Protein AF-A0A373Q318-F1 (afdb_monomer_lite)

Secondary structure (DSSP, 8-state):
--TT--TT-TTHHHHHHHHHTTS----TTS---TTSPPBHHHHHHHHHHHTT-HHHHHHTTSTTHHHHHHHHHTTTTTTS--S-TTSBPPHHHHHHHHHHHTTSPEEEEEEEEE-TTS-EEEEEEEE-TTS-EEEEEEEETT----

Foldseek 3Di:
DAPPQDPPHPCNVVVVVCVVLQLDDDDPNRHNPVPDFDFLQRLLSNLCVVLVCQVQLVLQVHPRRSSVVVCVVLVLQPPHDVVDRRDGDDPVSSVSSVVSSLQPWRWAWDDWDQDPVRWIKTKIFTAGSVRHTDDIDIDTPPDRDD

Structure (mmCIF, N/CA/C/O backbone):
data_AF-A0A373Q318-F1
#
_entry.id   AF-A0A373Q318-F1
#
loop_
_atom_site.group_PDB
_atom_site.id
_atom_site.type_symbol
_atom_site.label_atom_id
_atom_site.label_alt_id
_atom_site.label_comp_id
_atom_site.label_asym_id
_atom_site.label_entity_id
_atom_site.label_seq_id
_atom_site.pdbx_PDB_ins_code
_atom_site.Cartn_x
_atom_site.Cartn_y
_atom_site.Cartn_z
_atom_site.occupancy
_atom_site.B_iso_or_equiv
_atom_site.auth_seq_id
_atom_site.auth_comp_id
_atom_site.auth_asym_id
_atom_site.auth_atom_id
_atom_site.pdbx_PDB_model_num
ATOM 1 N N . MET A 1 1 ? -10.507 5.195 -12.022 1.00 81.19 1 MET A N 1
ATOM 2 C CA . MET A 1 1 ? -9.602 4.378 -12.862 1.00 81.19 1 MET A CA 1
ATOM 3 C C . MET A 1 1 ? -8.567 5.289 -13.504 1.00 81.19 1 MET A C 1
ATOM 5 O O . MET A 1 1 ? -8.918 6.410 -13.854 1.00 81.19 1 MET A O 1
ATOM 9 N N . PHE A 1 2 ? -7.321 4.825 -13.597 1.00 95.56 2 PHE A N 1
ATOM 10 C CA . PHE A 1 2 ? -6.154 5.636 -13.955 1.00 95.56 2 PHE A CA 1
ATOM 11 C C . PHE A 1 2 ? -6.082 5.969 -15.444 1.00 95.56 2 PHE A C 1
ATOM 13 O O . PHE A 1 2 ? -6.503 5.179 -16.289 1.00 95.56 2 PHE A O 1
ATOM 20 N N . SER A 1 3 ? -5.534 7.141 -15.753 1.00 96.19 3 SER A N 1
ATOM 21 C CA . SER A 1 3 ? -5.456 7.677 -17.117 1.00 96.19 3 SER A CA 1
ATOM 22 C C . SER A 1 3 ? -4.496 6.912 -18.039 1.00 96.19 3 SER A C 1
ATOM 24 O O . SER A 1 3 ? -4.668 6.934 -19.256 1.00 96.19 3 SER A O 1
ATOM 26 N N . ASP A 1 4 ? -3.523 6.204 -17.469 1.00 97.25 4 ASP A N 1
ATOM 27 C CA . ASP A 1 4 ? -2.442 5.496 -18.161 1.00 97.25 4 ASP A CA 1
ATOM 28 C C . ASP A 1 4 ? -2.616 3.966 -18.188 1.00 97.25 4 ASP A C 1
ATOM 30 O O . ASP A 1 4 ? -1.747 3.244 -18.678 1.00 97.25 4 ASP A O 1
ATOM 34 N N . VAL A 1 5 ? -3.755 3.453 -17.713 1.00 96.81 5 VAL A N 1
ATOM 35 C CA . VAL A 1 5 ? -4.081 2.022 -17.751 1.00 96.81 5 VAL A CA 1
ATOM 36 C C . VAL A 1 5 ? -5.137 1.769 -18.824 1.00 96.81 5 VAL A C 1
ATOM 38 O O . VAL A 1 5 ? -6.335 1.968 -18.620 1.00 96.81 5 VAL A O 1
ATOM 41 N N . LEU A 1 6 ? -4.688 1.307 -19.994 1.00 95.88 6 LEU A N 1
ATOM 42 C CA . LEU A 1 6 ? -5.578 0.991 -21.113 1.00 95.88 6 LEU A CA 1
ATOM 43 C C . LEU A 1 6 ? -6.492 -0.210 -20.787 1.00 95.88 6 LEU A C 1
ATOM 45 O O . LEU A 1 6 ? -6.027 -1.177 -20.183 1.00 95.88 6 LEU A O 1
ATOM 49 N N . PRO A 1 7 ? -7.747 -0.248 -21.280 1.00 95.12 7 PRO A N 1
ATOM 50 C CA . PRO A 1 7 ? -8.644 -1.398 -21.095 1.00 95.12 7 PRO A CA 1
ATOM 51 C C . PRO A 1 7 ? -8.109 -2.731 -21.646 1.00 95.12 7 PRO A C 1
ATOM 53 O O . PRO A 1 7 ? -8.571 -3.797 -21.251 1.00 95.12 7 PRO A O 1
ATOM 56 N N . THR A 1 8 ? -7.153 -2.682 -22.575 1.00 96.81 8 THR A N 1
ATOM 57 C CA . THR A 1 8 ? -6.486 -3.854 -23.164 1.00 96.81 8 THR A CA 1
ATOM 58 C C . THR A 1 8 ? -5.214 -4.260 -22.422 1.00 96.81 8 THR A C 1
ATOM 60 O O . THR A 1 8 ? -4.594 -5.258 -22.786 1.00 96.81 8 THR A O 1
ATOM 63 N N . HIS A 1 9 ? -4.789 -3.491 -21.418 1.00 97.19 9 HIS A N 1
ATOM 64 C CA . HIS A 1 9 ? -3.599 -3.790 -20.637 1.00 97.19 9 HIS A CA 1
ATOM 65 C C . HIS A 1 9 ? -3.803 -5.090 -19.853 1.00 97.19 9 HIS A C 1
ATOM 67 O O . HIS A 1 9 ? -4.816 -5.261 -19.177 1.00 97.19 9 HIS A O 1
ATOM 73 N N . TRP A 1 10 ? -2.837 -6.007 -19.901 1.00 97.38 10 TRP A N 1
ATOM 74 C CA . TRP A 1 10 ? -2.962 -7.334 -19.282 1.00 97.38 10 TRP A CA 1
ATOM 75 C C . TRP A 1 10 ? -3.252 -7.257 -17.771 1.00 97.38 10 TRP A C 1
ATOM 77 O O . TRP A 1 10 ? -3.996 -8.078 -17.236 1.00 97.38 10 TRP A O 1
ATOM 87 N N . ALA A 1 11 ? -2.711 -6.233 -17.100 1.00 97.00 11 ALA A N 1
ATOM 88 C CA . ALA A 1 11 ? -2.879 -6.020 -15.666 1.00 97.00 11 ALA A CA 1
ATOM 89 C C . ALA A 1 11 ? -4.193 -5.311 -15.270 1.00 97.00 11 ALA A C 1
ATOM 91 O O . ALA A 1 11 ? -4.479 -5.209 -14.079 1.00 97.00 11 ALA A O 1
ATOM 92 N N . VAL A 1 12 ? -5.000 -4.819 -16.225 1.00 97.38 12 VAL A N 1
ATOM 93 C CA . VAL A 1 12 ? -6.122 -3.894 -15.946 1.00 97.38 12 VAL A CA 1
ATOM 94 C C . VAL A 1 12 ? -7.101 -4.428 -14.902 1.00 97.38 12 VAL A C 1
ATOM 96 O O . VAL A 1 12 ? -7.481 -3.703 -13.990 1.00 97.38 12 VAL A O 1
ATOM 99 N N . LYS A 1 13 ? -7.461 -5.714 -14.986 1.00 97.19 13 LYS A N 1
ATOM 100 C CA . LYS A 1 13 ? -8.417 -6.334 -14.059 1.00 97.19 13 LYS A CA 1
ATOM 101 C C . LYS A 1 13 ? -7.862 -6.416 -12.639 1.00 97.19 13 LYS A C 1
ATOM 103 O O . LYS A 1 13 ? -8.592 -6.178 -11.689 1.00 97.19 13 LYS A O 1
ATOM 108 N N . TYR A 1 14 ? -6.571 -6.713 -12.499 1.00 97.12 14 TYR A N 1
ATOM 109 C CA . TYR A 1 14 ? -5.906 -6.811 -11.199 1.00 97.12 14 TYR A CA 1
ATOM 110 C C . TYR A 1 14 ? -5.747 -5.434 -10.552 1.00 97.12 14 TYR A C 1
ATOM 112 O O . TYR A 1 14 ? -6.026 -5.275 -9.367 1.00 97.12 14 TYR A O 1
ATOM 120 N N . ILE A 1 15 ? -5.370 -4.430 -11.350 1.00 97.06 15 ILE A N 1
ATOM 121 C CA . ILE A 1 15 ? -5.294 -3.029 -10.919 1.00 97.06 15 ILE A CA 1
ATOM 122 C C . ILE A 1 15 ? -6.679 -2.548 -10.477 1.00 97.06 15 ILE A C 1
ATOM 124 O O . ILE A 1 15 ? -6.809 -1.946 -9.416 1.00 97.06 15 ILE A O 1
ATOM 128 N N . GLN A 1 16 ? -7.724 -2.852 -11.250 1.00 96.19 16 GLN A N 1
ATOM 129 C CA . GLN A 1 16 ? -9.093 -2.493 -10.897 1.00 96.19 16 GLN A CA 1
ATOM 130 C C . GLN A 1 16 ? -9.513 -3.116 -9.562 1.00 96.19 16 GLN A C 1
ATOM 132 O O . GLN A 1 16 ? -9.969 -2.392 -8.683 1.00 96.19 16 GLN A O 1
ATOM 137 N N . THR A 1 17 ? -9.298 -4.422 -9.369 1.00 96.44 17 THR A N 1
ATOM 138 C CA . THR A 1 17 ? -9.617 -5.089 -8.099 1.00 96.44 17 THR A CA 1
ATOM 139 C C . THR A 1 17 ? -8.867 -4.464 -6.924 1.00 96.44 17 THR A C 1
ATOM 141 O O . THR A 1 17 ? -9.470 -4.192 -5.890 1.00 96.44 17 THR A O 1
ATOM 144 N N . ALA A 1 18 ? -7.567 -4.198 -7.066 1.00 96.19 18 ALA A N 1
ATOM 145 C CA . ALA A 1 18 ? -6.784 -3.584 -5.999 1.00 96.19 18 ALA A CA 1
ATOM 146 C C . ALA A 1 18 ? -7.231 -2.136 -5.705 1.00 96.19 18 ALA A C 1
ATOM 148 O O . ALA A 1 18 ? -7.239 -1.721 -4.548 1.00 96.19 18 ALA A O 1
ATOM 149 N N . TRP A 1 19 ? -7.650 -1.383 -6.726 1.00 95.62 19 TRP A N 1
ATOM 150 C CA . TRP A 1 19 ? -8.184 -0.029 -6.569 1.00 95.62 19 TRP A CA 1
ATOM 151 C C . TRP A 1 19 ? -9.541 -0.010 -5.853 1.00 95.62 19 TRP A C 1
ATOM 153 O O . TRP A 1 19 ? -9.726 0.760 -4.913 1.00 95.62 19 TRP A O 1
ATOM 163 N N . GLU A 1 20 ? -10.460 -0.897 -6.244 1.00 93.56 20 GLU A N 1
ATOM 164 C CA . GLU A 1 20 ? -11.789 -1.045 -5.627 1.00 93.56 20 GLU A CA 1
ATOM 165 C C . GLU A 1 20 ? -11.711 -1.465 -4.151 1.00 93.56 20 GLU A C 1
ATOM 167 O O . GLU A 1 20 ? -12.585 -1.113 -3.363 1.00 93.56 20 GLU A O 1
ATOM 172 N N . ASN A 1 21 ? -10.649 -2.179 -3.765 1.00 90.62 21 ASN A N 1
ATOM 173 C CA . ASN A 1 21 ? -10.394 -2.602 -2.384 1.00 90.62 21 ASN A CA 1
ATOM 174 C C . ASN A 1 21 ? -9.478 -1.640 -1.609 1.00 90.62 21 ASN A C 1
ATOM 176 O O . ASN A 1 21 ? -8.968 -2.003 -0.556 1.00 90.62 21 ASN A O 1
ATOM 180 N N . TYR A 1 22 ? -9.235 -0.429 -2.121 1.00 91.06 22 TYR A N 1
ATOM 181 C CA . TYR A 1 22 ? -8.385 0.584 -1.481 1.00 91.06 22 TYR A CA 1
ATOM 182 C C . TYR A 1 22 ? -6.919 0.176 -1.234 1.00 91.06 22 TYR A C 1
ATOM 184 O O . TYR A 1 22 ? -6.190 0.873 -0.534 1.00 91.06 22 TYR A O 1
ATOM 192 N N . ILE A 1 23 ? -6.447 -0.893 -1.881 1.00 95.56 23 ILE A N 1
ATOM 193 C CA . ILE A 1 23 ? -5.064 -1.383 -1.769 1.00 95.56 23 ILE A CA 1
ATOM 194 C C . ILE A 1 23 ? -4.097 -0.465 -2.530 1.00 95.56 23 ILE A C 1
ATOM 196 O O . ILE A 1 23 ? -2.964 -0.243 -2.107 1.00 95.56 23 ILE A O 1
ATOM 200 N N . ILE A 1 24 ? -4.549 0.087 -3.659 1.00 95.12 24 ILE A N 1
ATOM 201 C CA . ILE A 1 24 ? -3.812 1.066 -4.467 1.00 95.12 24 ILE A CA 1
ATOM 202 C C . ILE A 1 24 ? -4.716 2.244 -4.816 1.00 95.12 24 ILE A C 1
ATOM 204 O O . ILE A 1 24 ? -5.892 2.052 -5.099 1.00 95.12 24 ILE A O 1
ATOM 208 N N . GLN A 1 25 ? -4.170 3.460 -4.851 1.00 92.56 25 GLN A N 1
ATOM 209 C CA . GLN A 1 25 ? -4.903 4.674 -5.258 1.00 92.56 25 GLN A CA 1
ATOM 210 C C . GLN A 1 25 ? -4.180 5.485 -6.343 1.00 92.56 25 GLN A C 1
ATOM 212 O O . GLN A 1 25 ? -4.636 6.562 -6.709 1.00 92.56 25 GLN A O 1
ATOM 217 N N . GLY A 1 26 ? -3.094 4.938 -6.902 1.00 92.75 26 GLY A N 1
ATOM 218 C CA . GLY A 1 26 ? -2.260 5.622 -7.889 1.00 92.75 26 GLY A CA 1
ATOM 219 C C . GLY A 1 26 ? -1.525 6.823 -7.303 1.00 92.75 26 GLY A C 1
ATOM 220 O O . GLY A 1 26 ? -1.313 6.908 -6.091 1.00 92.75 26 GLY A O 1
ATOM 221 N N . TYR A 1 27 ? -1.118 7.717 -8.193 1.00 94.25 27 TYR A N 1
ATOM 222 C CA . TYR A 1 27 ? -0.437 8.966 -7.876 1.00 94.25 27 TYR A CA 1
ATOM 223 C C . TYR A 1 27 ? -1.391 10.160 -8.029 1.00 94.25 27 TYR A C 1
ATOM 225 O O . TYR A 1 27 ? -2.429 10.065 -8.689 1.00 94.25 27 TYR A O 1
ATOM 233 N N . ASP A 1 28 ? -1.003 11.311 -7.476 1.00 93.19 28 ASP A N 1
ATOM 234 C CA . ASP A 1 28 ? -1.803 12.548 -7.499 1.00 93.19 28 ASP A CA 1
ATOM 235 C C . ASP A 1 28 ? -2.106 13.060 -8.920 1.00 93.19 28 ASP A C 1
ATOM 237 O O . ASP A 1 28 ? -3.074 13.786 -9.141 1.00 93.19 28 ASP A O 1
ATOM 241 N N . ASP A 1 29 ? -1.300 12.656 -9.906 1.00 95.94 29 ASP A N 1
ATOM 242 C CA . ASP A 1 29 ? -1.482 12.958 -11.331 1.00 95.94 29 ASP A CA 1
ATOM 243 C C . ASP A 1 29 ? -2.498 12.030 -12.035 1.00 95.94 29 ASP A C 1
ATOM 245 O O . ASP A 1 29 ? -2.632 12.071 -13.260 1.00 95.94 29 ASP A O 1
ATOM 249 N N . ASN A 1 30 ? -3.238 11.210 -11.276 1.00 94.44 30 ASN A N 1
ATOM 250 C CA . ASN A 1 30 ? -4.210 10.231 -11.771 1.00 94.44 30 ASN A CA 1
ATOM 251 C C . ASN A 1 30 ? -3.583 9.152 -12.684 1.00 94.44 30 ASN A C 1
ATOM 253 O O . ASN A 1 30 ? -4.225 8.651 -13.619 1.00 94.44 30 ASN A O 1
ATOM 257 N N . THR A 1 31 ? -2.326 8.788 -12.417 1.00 97.25 31 THR A N 1
ATOM 258 C CA . THR A 1 31 ? -1.622 7.667 -13.060 1.00 97.25 31 THR A CA 1
ATOM 259 C C . THR A 1 31 ? -1.413 6.491 -12.102 1.00 97.25 31 THR A C 1
ATOM 261 O O . THR A 1 31 ? -1.492 6.642 -10.882 1.00 97.25 31 THR A O 1
ATOM 264 N N . PHE A 1 32 ? -1.148 5.307 -12.656 1.00 97.12 32 PHE A N 1
ATOM 265 C CA . PHE A 1 32 ? -0.718 4.112 -11.917 1.00 97.12 32 PHE A CA 1
ATOM 266 C C . PHE A 1 32 ? 0.705 3.674 -12.258 1.00 97.12 32 PHE A C 1
ATOM 268 O O . PHE A 1 32 ? 1.374 3.069 -11.429 1.00 97.12 32 PHE A O 1
ATOM 275 N N . ARG A 1 33 ? 1.173 3.998 -13.464 1.00 97.12 33 ARG A N 1
ATOM 276 C CA . ARG A 1 33 ? 2.492 3.666 -14.009 1.00 97.12 33 ARG A CA 1
ATOM 277 C C . ARG A 1 33 ? 2.734 2.149 -14.042 1.00 97.12 33 ARG A C 1
ATOM 279 O O . ARG A 1 33 ? 3.689 1.670 -13.435 1.00 97.12 33 ARG A O 1
ATOM 286 N N . PRO A 1 34 ? 1.896 1.377 -14.766 1.00 96.50 34 PRO A N 1
ATOM 287 C CA . PRO A 1 34 ? 1.876 -0.090 -14.696 1.00 96.50 34 PRO A CA 1
ATOM 288 C C . PRO A 1 34 ? 3.180 -0.781 -15.115 1.00 96.50 34 PRO A C 1
ATOM 290 O O . PRO A 1 34 ? 3.393 -1.934 -14.751 1.00 96.50 34 PRO A O 1
ATOM 293 N N . GLU A 1 35 ? 4.032 -0.094 -15.877 1.00 97.25 35 GLU A N 1
ATOM 294 C CA . GLU A 1 35 ? 5.308 -0.618 -16.380 1.00 97.25 35 GLU A CA 1
ATOM 295 C C . GLU A 1 35 ? 6.511 -0.216 -15.510 1.00 97.25 35 GLU A C 1
ATOM 297 O O . GLU A 1 35 ? 7.640 -0.630 -15.777 1.00 97.25 35 GLU A O 1
ATOM 302 N N . ASN A 1 36 ? 6.301 0.604 -14.475 1.00 96.81 36 ASN A N 1
ATOM 303 C CA . ASN A 1 36 ? 7.381 1.034 -13.598 1.00 96.81 36 ASN A CA 1
ATOM 304 C C . ASN A 1 36 ? 7.734 -0.049 -12.576 1.00 96.81 36 ASN A C 1
ATOM 306 O O . ASN A 1 36 ? 6.875 -0.747 -12.037 1.00 96.81 36 ASN A O 1
ATOM 310 N N . SER A 1 37 ? 9.023 -0.126 -12.245 1.00 96.38 37 SER A N 1
ATOM 311 C CA . SER A 1 37 ? 9.474 -0.839 -11.054 1.00 96.38 37 SER A CA 1
ATOM 312 C C . SER A 1 37 ? 8.928 -0.167 -9.798 1.00 96.38 37 SER A C 1
ATOM 314 O O . SER A 1 37 ? 8.905 1.060 -9.706 1.00 96.38 37 SER A O 1
ATOM 316 N N . ILE A 1 38 ? 8.552 -0.984 -8.819 1.00 95.12 38 ILE A N 1
ATOM 317 C CA . ILE A 1 38 ? 8.068 -0.528 -7.519 1.00 95.12 38 ILE A CA 1
ATOM 318 C C . ILE A 1 38 ? 9.232 -0.344 -6.534 1.00 95.12 38 ILE A C 1
ATOM 320 O O . ILE A 1 38 ? 10.180 -1.136 -6.516 1.00 95.12 38 ILE A O 1
ATOM 324 N N . THR A 1 39 ? 9.170 0.704 -5.723 1.00 95.62 39 THR A N 1
ATOM 325 C CA . THR A 1 39 ? 10.111 0.979 -4.624 1.00 95.62 39 THR A CA 1
ATOM 326 C C . THR A 1 39 ? 9.742 0.216 -3.348 1.00 95.62 39 THR A C 1
ATOM 328 O O . THR A 1 39 ? 8.618 -0.277 -3.213 1.00 95.62 39 THR A O 1
A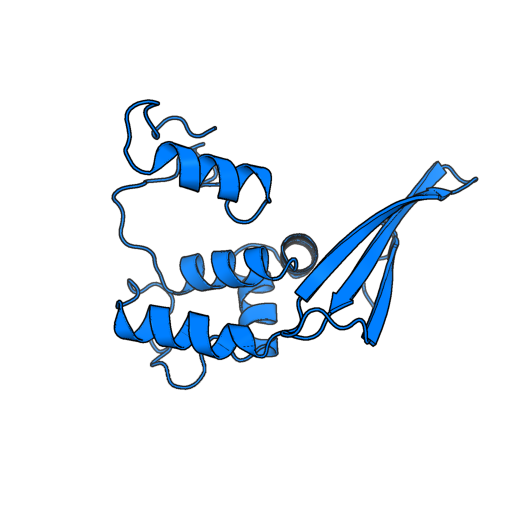TOM 331 N N . TYR A 1 40 ? 10.657 0.127 -2.375 1.00 96.25 40 TYR A N 1
ATOM 332 C CA . TYR A 1 40 ? 10.316 -0.441 -1.062 1.00 96.25 40 TYR A CA 1
ATOM 333 C C . TYR A 1 40 ? 9.174 0.327 -0.384 1.00 96.25 40 TYR A C 1
ATOM 335 O O . TYR A 1 40 ? 8.245 -0.296 0.123 1.00 96.25 40 TYR A O 1
ATOM 343 N N . ASN A 1 41 ? 9.183 1.662 -0.414 1.00 94.88 41 ASN A N 1
ATOM 344 C CA . ASN A 1 41 ? 8.106 2.489 0.147 1.00 94.88 41 ASN A CA 1
ATOM 345 C C . ASN A 1 41 ? 6.740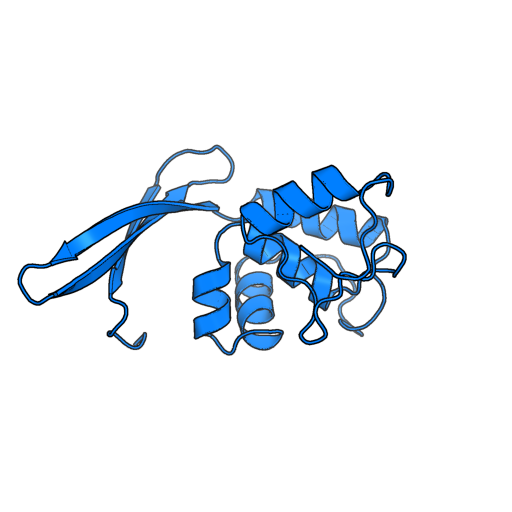 2.212 -0.488 1.00 94.88 41 ASN A C 1
ATOM 347 O O . ASN A 1 41 ? 5.745 2.056 0.221 1.00 94.88 41 ASN A O 1
ATOM 351 N N . GLU A 1 42 ? 6.683 2.074 -1.810 1.00 96.38 42 GLU A N 1
ATOM 352 C CA . GLU A 1 42 ? 5.437 1.743 -2.499 1.00 96.38 42 GLU A CA 1
ATOM 353 C C . GLU A 1 42 ? 4.963 0.322 -2.169 1.00 96.38 42 GLU A C 1
ATOM 355 O O . GLU A 1 42 ? 3.773 0.122 -1.928 1.00 96.38 42 GLU A O 1
ATOM 360 N N . LEU A 1 43 ? 5.864 -0.666 -2.088 1.00 97.38 43 LEU A N 1
ATOM 361 C CA . LEU A 1 43 ? 5.461 -2.026 -1.719 1.00 97.38 43 LEU A CA 1
ATOM 362 C C . LEU A 1 43 ? 4.995 -2.110 -0.256 1.00 97.38 43 LEU A C 1
ATOM 364 O O . LEU A 1 43 ? 4.002 -2.781 0.021 1.00 97.38 43 LEU A O 1
ATOM 368 N N . GLN A 1 44 ? 5.638 -1.391 0.669 1.00 96.44 44 GLN A N 1
ATOM 369 C CA . GLN A 1 44 ? 5.169 -1.275 2.057 1.00 96.44 44 GLN A CA 1
ATOM 370 C C . GLN A 1 44 ? 3.763 -0.671 2.112 1.00 96.44 44 GLN A C 1
ATOM 372 O O . GLN A 1 44 ? 2.886 -1.236 2.765 1.00 96.44 44 GLN A O 1
ATOM 377 N N . LYS A 1 45 ? 3.515 0.421 1.372 1.00 97.19 45 LYS A N 1
ATOM 378 C CA . LYS A 1 45 ? 2.183 1.034 1.260 1.00 97.19 45 LYS A CA 1
ATOM 379 C C . LYS A 1 45 ? 1.138 0.020 0.795 1.00 97.19 45 LYS A C 1
ATOM 381 O O . LYS A 1 45 ? 0.068 -0.068 1.398 1.00 97.19 45 LYS A O 1
ATOM 386 N N . ILE A 1 46 ? 1.446 -0.751 -0.251 1.00 98.00 46 ILE A N 1
ATOM 387 C CA . ILE A 1 46 ? 0.545 -1.776 -0.796 1.00 98.00 46 ILE A CA 1
ATOM 388 C C . ILE A 1 46 ? 0.244 -2.852 0.246 1.00 98.00 46 ILE A C 1
ATOM 390 O O . ILE A 1 46 ? -0.923 -3.179 0.446 1.00 98.00 46 ILE A O 1
ATOM 394 N N . ILE A 1 47 ? 1.264 -3.388 0.923 1.00 97.81 47 ILE A N 1
ATOM 395 C CA . ILE A 1 47 ? 1.075 -4.449 1.920 1.00 97.81 47 ILE A CA 1
ATOM 396 C C . ILE A 1 47 ? 0.248 -3.929 3.100 1.00 97.81 47 ILE A C 1
ATOM 398 O O . ILE A 1 47 ? -0.756 -4.538 3.450 1.00 97.81 47 ILE A O 1
ATOM 402 N N . VAL A 1 48 ? 0.601 -2.776 3.671 1.00 97.56 48 VAL A N 1
ATOM 403 C CA . VAL A 1 48 ? -0.143 -2.163 4.787 1.00 97.56 48 VAL A CA 1
ATOM 404 C C . VAL A 1 48 ? -1.601 -1.889 4.404 1.00 97.56 48 VAL A C 1
ATOM 406 O O . VAL A 1 48 ? -2.508 -2.124 5.204 1.00 97.56 48 VAL A O 1
ATOM 409 N N . SER A 1 49 ? -1.844 -1.453 3.166 1.00 97.19 49 SER A N 1
ATOM 410 C CA . SER A 1 49 ? -3.204 -1.245 2.661 1.00 97.19 49 SER A CA 1
ATOM 411 C C . SER A 1 49 ? -3.963 -2.560 2.486 1.00 97.19 49 SER A C 1
ATOM 413 O O . SER A 1 49 ? -5.122 -2.655 2.874 1.00 97.19 49 SER A O 1
ATOM 415 N N . ALA A 1 50 ? -3.306 -3.602 1.969 1.00 96.38 50 ALA A N 1
ATOM 416 C CA . ALA A 1 50 ? -3.888 -4.938 1.839 1.00 96.38 50 ALA A CA 1
ATOM 417 C C . ALA A 1 50 ? -4.232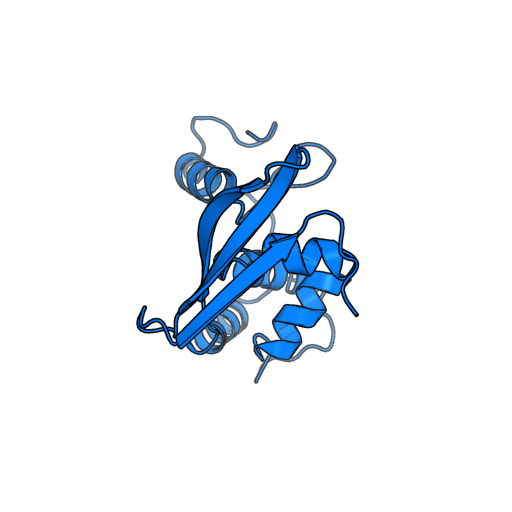 -5.575 3.197 1.00 96.38 50 ALA A C 1
ATOM 419 O O . ALA A 1 50 ? -5.190 -6.338 3.286 1.00 96.38 50 ALA A O 1
ATOM 420 N N . LEU A 1 51 ? -3.494 -5.224 4.254 1.00 95.00 51 LEU A N 1
ATOM 421 C CA . LEU A 1 51 ? -3.794 -5.611 5.635 1.00 95.00 51 LEU A CA 1
ATOM 422 C C . LEU A 1 51 ? -4.960 -4.807 6.251 1.00 95.00 51 LEU A C 1
ATOM 424 O O . LEU A 1 51 ? -5.384 -5.116 7.362 1.00 95.00 51 LEU A O 1
ATOM 428 N N . GLY A 1 52 ? -5.487 -3.793 5.553 1.00 93.44 52 GLY A N 1
ATOM 429 C CA . GLY A 1 52 ? -6.638 -2.985 5.976 1.00 93.44 52 GLY A CA 1
ATOM 430 C C . GLY A 1 52 ? -6.294 -1.724 6.771 1.00 93.44 52 GLY A C 1
ATOM 431 O O . GLY A 1 52 ? -7.190 -1.023 7.239 1.00 93.44 52 GLY A O 1
ATOM 432 N N . TYR A 1 53 ? -5.010 -1.386 6.910 1.00 93.81 53 TYR A N 1
ATOM 433 C CA . TYR A 1 53 ? -4.557 -0.264 7.740 1.00 93.81 53 TYR A CA 1
ATOM 434 C C . TYR A 1 53 ? -4.503 1.083 7.008 1.00 93.81 53 TYR A C 1
ATOM 436 O O . TYR A 1 53 ? -4.051 2.056 7.603 1.00 93.81 53 TYR A O 1
ATOM 444 N N . THR A 1 54 ? -4.982 1.185 5.761 1.00 92.56 54 THR A N 1
ATOM 445 C CA . THR A 1 54 ? -4.950 2.427 4.960 1.00 92.56 54 THR A CA 1
ATOM 446 C C . THR A 1 54 ? -5.446 3.636 5.747 1.00 92.56 54 THR A C 1
ATOM 448 O O . THR A 1 54 ? -4.717 4.609 5.889 1.00 92.56 54 THR A O 1
ATOM 451 N N . GLN A 1 55 ? -6.646 3.567 6.334 1.00 89.25 55 GLN A N 1
ATOM 452 C CA . GLN A 1 55 ? -7.213 4.700 7.072 1.00 89.25 55 GLN A CA 1
ATOM 453 C C . GLN A 1 55 ? -6.337 5.115 8.262 1.00 89.25 55 GLN A C 1
ATOM 455 O O . GLN A 1 55 ? -6.136 6.300 8.501 1.00 89.25 55 GLN A O 1
ATOM 460 N N . TYR A 1 56 ? -5.779 4.144 8.981 1.00 89.88 56 TYR A N 1
ATOM 461 C CA . TYR A 1 56 ? -4.928 4.408 10.133 1.00 89.88 56 TYR A CA 1
ATOM 462 C C . TYR A 1 56 ? -3.570 4.977 9.727 1.00 89.88 56 TYR A C 1
ATOM 464 O O . TYR A 1 56 ? -3.050 5.854 10.411 1.00 89.88 56 TYR A O 1
ATOM 472 N N . ALA A 1 57 ? -3.005 4.506 8.618 1.00 94.12 57 ALA A N 1
ATOM 473 C CA . ALA A 1 57 ? -1.791 5.068 8.049 1.00 94.12 57 ALA A CA 1
ATOM 474 C C . ALA A 1 57 ? -2.019 6.524 7.606 1.00 94.12 57 ALA A C 1
ATOM 476 O O . ALA A 1 57 ? -1.222 7.392 7.946 1.00 94.12 57 ALA A O 1
ATOM 477 N N . GLU A 1 58 ? -3.139 6.832 6.943 1.00 91.88 58 GLU A N 1
ATOM 478 C CA . GLU A 1 58 ? -3.478 8.217 6.576 1.00 91.88 58 GLU A CA 1
ATOM 479 C C . GLU A 1 58 ? -3.581 9.140 7.800 1.00 91.88 58 GLU A C 1
ATOM 481 O O . GLU A 1 58 ? -3.072 10.259 7.784 1.00 91.88 58 GLU A O 1
ATOM 486 N N . MET A 1 59 ? -4.148 8.654 8.906 1.00 88.94 59 MET A N 1
ATOM 487 C CA . MET A 1 59 ? -4.239 9.419 10.156 1.00 88.94 59 MET A CA 1
ATOM 488 C C . MET A 1 59 ? -2.892 9.597 10.873 1.00 88.94 59 MET A C 1
ATOM 490 O O . MET A 1 59 ? -2.748 10.516 11.672 1.00 88.94 59 MET A O 1
ATOM 494 N N . GLN A 1 60 ? -1.903 8.747 10.589 1.00 91.25 60 GLN A N 1
ATOM 495 C CA . GLN A 1 60 ? -0.551 8.802 11.164 1.00 91.25 60 GLN A CA 1
ATOM 496 C C . GLN A 1 60 ? 0.448 9.552 10.264 1.00 91.25 60 GLN A C 1
ATOM 498 O O . GLN A 1 60 ? 1.646 9.293 10.310 1.00 91.25 60 GLN A O 1
ATOM 503 N N . GLY A 1 61 ? -0.035 10.483 9.437 1.00 93.00 61 GLY A N 1
ATOM 504 C CA . GLY A 1 61 ? 0.809 11.321 8.576 1.00 93.00 61 GLY A CA 1
ATOM 505 C C . GLY A 1 61 ? 0.808 10.928 7.098 1.00 93.00 61 GLY A C 1
ATOM 506 O O . GLY A 1 61 ? 1.490 11.572 6.306 1.00 93.00 61 GLY A O 1
ATOM 507 N N . GLY A 1 62 ? 0.024 9.921 6.704 1.00 94.06 62 GLY A N 1
ATOM 508 C CA . GLY A 1 62 ? -0.149 9.556 5.299 1.00 94.06 62 GLY A CA 1
ATOM 509 C C . GLY A 1 62 ? 1.110 8.999 4.656 1.00 94.06 62 GLY A C 1
ATOM 510 O O . GLY A 1 62 ? 1.992 8.456 5.320 1.00 94.06 62 GLY A O 1
ATOM 511 N N . TYR A 1 63 ? 1.167 9.046 3.328 1.00 93.44 63 TYR A N 1
ATOM 512 C CA . TYR A 1 63 ? 2.311 8.511 2.601 1.00 93.44 63 TYR A CA 1
ATOM 513 C C . TYR A 1 63 ? 3.528 9.462 2.652 1.00 93.44 63 TYR A C 1
ATOM 515 O O . TYR A 1 63 ? 3.382 10.621 2.264 1.00 93.44 63 TYR A O 1
ATOM 523 N N . PRO A 1 64 ? 4.736 8.975 3.015 1.00 93.81 64 PRO A N 1
ATOM 524 C CA . PRO A 1 64 ? 5.047 7.590 3.392 1.00 93.81 64 PRO A CA 1
ATOM 525 C C . PRO A 1 64 ? 4.912 7.294 4.899 1.00 93.81 64 PRO A C 1
ATOM 527 O O . PRO A 1 64 ? 4.730 6.132 5.257 1.00 93.81 64 PRO A O 1
ATOM 530 N N . ASP A 1 65 ? 4.984 8.307 5.763 1.00 94.94 65 ASP A N 1
ATOM 531 C CA . ASP A 1 65 ? 5.250 8.181 7.206 1.00 94.94 65 ASP A CA 1
ATOM 532 C C . ASP A 1 65 ? 4.289 7.251 7.963 1.00 94.94 65 ASP A C 1
ATOM 534 O O . ASP A 1 65 ? 4.717 6.363 8.708 1.00 94.94 65 ASP A O 1
ATOM 538 N N . GLY A 1 66 ? 2.984 7.384 7.739 1.00 96.25 66 GLY A N 1
ATOM 539 C CA . GLY A 1 66 ? 1.996 6.542 8.403 1.00 96.25 66 GLY A CA 1
ATOM 540 C C . GLY A 1 66 ? 2.073 5.085 7.950 1.00 96.25 66 GLY A C 1
ATOM 541 O O . GLY A 1 66 ? 1.931 4.164 8.753 1.00 96.25 66 GLY A O 1
ATOM 542 N N . TYR A 1 67 ? 2.375 4.846 6.673 1.00 96.94 67 TYR A N 1
ATOM 543 C CA . TYR A 1 67 ? 2.557 3.491 6.149 1.00 96.94 67 TYR A CA 1
ATOM 544 C C . TYR A 1 67 ? 3.860 2.864 6.648 1.00 96.94 67 TYR A C 1
ATOM 546 O O . TYR A 1 67 ? 3.877 1.674 6.958 1.00 96.94 67 TYR A O 1
ATOM 554 N N . LEU A 1 68 ? 4.928 3.656 6.786 1.00 95.25 68 LEU A N 1
ATOM 555 C CA . LEU A 1 68 ? 6.172 3.216 7.419 1.00 95.25 68 LEU A CA 1
ATOM 556 C C . LEU A 1 68 ? 5.937 2.823 8.877 1.00 95.25 68 LEU A C 1
ATOM 558 O O . LEU A 1 68 ? 6.364 1.749 9.285 1.00 95.25 68 LEU A O 1
ATOM 562 N N . THR A 1 69 ? 5.157 3.611 9.617 1.00 95.44 69 THR A N 1
ATOM 563 C CA . THR A 1 69 ? 4.806 3.317 11.014 1.00 95.44 69 THR A CA 1
ATOM 564 C C . THR A 1 69 ? 4.161 1.933 11.164 1.00 95.44 69 THR A C 1
ATOM 566 O O . THR A 1 69 ? 4.560 1.139 12.017 1.00 95.44 69 T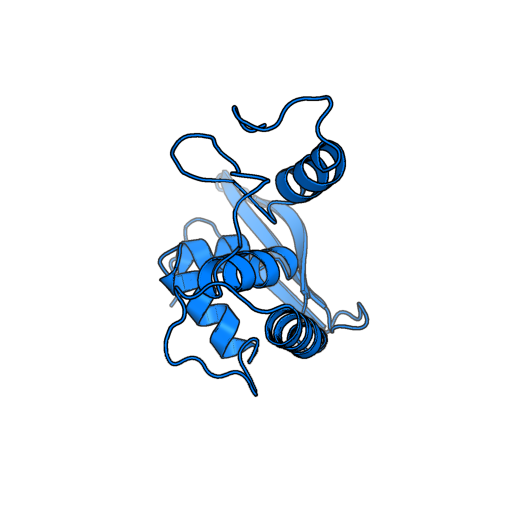HR A O 1
ATOM 569 N N . TYR A 1 70 ? 3.184 1.594 10.315 1.00 95.31 70 TYR A N 1
ATOM 570 C CA . TYR A 1 70 ? 2.553 0.268 10.350 1.00 95.31 70 TYR A CA 1
ATOM 571 C C . TYR A 1 70 ? 3.446 -0.841 9.779 1.00 95.31 70 TYR A C 1
ATOM 573 O O . TYR A 1 70 ? 3.410 -1.967 10.275 1.00 95.31 70 TYR A O 1
ATOM 581 N N . SER A 1 71 ? 4.279 -0.530 8.785 1.00 95.94 71 SER A N 1
ATOM 582 C CA . SER A 1 71 ? 5.282 -1.457 8.255 1.00 95.94 71 SER A CA 1
ATOM 583 C C . SER A 1 71 ? 6.285 -1.888 9.327 1.00 95.94 71 SER A C 1
ATOM 585 O O . SER A 1 71 ? 6.536 -3.083 9.500 1.00 95.94 71 SER A O 1
ATOM 587 N N . GLU A 1 72 ? 6.792 -0.931 10.105 1.00 94.38 72 GLU A N 1
ATOM 588 C CA . GLU A 1 72 ? 7.676 -1.170 11.245 1.00 94.38 72 GLU A CA 1
ATOM 589 C C . GLU A 1 72 ? 6.958 -1.941 12.354 1.00 94.38 72 GLU A C 1
ATOM 591 O O . GLU A 1 72 ? 7.468 -2.958 12.825 1.00 94.38 72 GLU A O 1
ATOM 596 N N . LYS A 1 73 ? 5.737 -1.525 12.720 1.00 94.06 73 LYS A N 1
ATOM 597 C CA . LYS A 1 73 ? 4.917 -2.191 13.747 1.00 94.06 73 LYS A CA 1
ATOM 598 C C . LYS A 1 73 ? 4.728 -3.684 13.476 1.00 94.06 73 LYS A C 1
ATOM 600 O O . LYS A 1 73 ? 4.732 -4.480 14.415 1.00 94.06 73 LYS A O 1
ATOM 605 N N . TYR A 1 74 ? 4.555 -4.057 12.210 1.00 93.75 74 TYR A N 1
ATOM 606 C CA . TYR A 1 74 ? 4.353 -5.443 11.787 1.00 93.75 74 TYR A CA 1
ATOM 607 C C . TYR A 1 74 ? 5.604 -6.091 11.201 1.00 93.75 74 TYR A C 1
ATOM 609 O O . TYR A 1 74 ? 5.516 -7.173 10.628 1.00 93.75 74 TYR A O 1
ATOM 617 N N . ASN A 1 75 ? 6.774 -5.473 11.387 1.00 94.75 75 ASN A N 1
ATOM 618 C CA . ASN A 1 75 ? 8.060 -6.046 11.009 1.00 94.75 75 ASN A CA 1
ATOM 619 C C . ASN A 1 75 ? 8.154 -6.445 9.522 1.00 94.75 75 ASN A C 1
ATOM 621 O O . ASN A 1 75 ? 8.870 -7.385 9.167 1.00 94.75 75 ASN A O 1
ATOM 625 N N . ILE A 1 76 ? 7.454 -5.734 8.631 1.00 95.69 76 ILE A N 1
ATOM 626 C CA . ILE A 1 76 ? 7.361 -6.089 7.203 1.00 95.69 76 ILE A CA 1
ATOM 627 C C . ILE A 1 76 ? 8.751 -6.083 6.548 1.00 95.69 76 ILE A C 1
ATOM 629 O O . ILE A 1 76 ? 9.037 -6.914 5.688 1.00 95.69 76 ILE A O 1
ATOM 633 N N . MET A 1 77 ? 9.651 -5.212 7.006 1.00 94.69 77 MET A N 1
ATOM 634 C CA . MET A 1 77 ? 11.014 -5.077 6.479 1.00 94.69 77 MET A CA 1
ATOM 635 C C . MET A 1 77 ? 12.054 -5.996 7.148 1.00 94.69 77 MET A C 1
ATOM 637 O O . MET A 1 77 ? 13.242 -5.899 6.836 1.00 94.69 77 MET A O 1
ATOM 641 N N . ASN A 1 78 ? 11.658 -6.896 8.057 1.00 93.62 78 ASN A N 1
ATOM 642 C CA . ASN A 1 78 ? 12.618 -7.769 8.737 1.00 93.62 78 ASN A CA 1
ATOM 643 C C . ASN A 1 78 ? 13.409 -8.640 7.752 1.00 93.62 78 ASN A C 1
ATOM 645 O O . ASN A 1 78 ? 12.851 -9.248 6.837 1.00 93.62 78 ASN A O 1
ATOM 649 N N . ASN A 1 79 ? 14.715 -8.762 8.007 1.00 93.25 79 ASN A N 1
ATOM 650 C CA . ASN A 1 79 ? 15.678 -9.509 7.187 1.00 93.25 79 ASN A CA 1
ATOM 651 C C . ASN A 1 79 ? 15.915 -8.929 5.778 1.00 93.25 79 ASN A C 1
ATOM 653 O O . ASN A 1 79 ? 16.330 -9.657 4.875 1.00 93.25 79 ASN A O 1
ATOM 657 N N . ILE A 1 80 ? 15.683 -7.627 5.595 1.00 91.06 80 ILE A N 1
ATOM 658 C CA . ILE A 1 80 ? 15.937 -6.896 4.348 1.00 91.06 80 ILE A CA 1
ATOM 659 C C . ILE A 1 80 ? 16.929 -5.763 4.626 1.00 91.06 80 ILE A C 1
ATOM 661 O O . ILE A 1 80 ? 16.926 -5.177 5.705 1.00 91.06 80 ILE A O 1
ATOM 665 N N . ASP A 1 81 ? 17.796 -5.463 3.658 1.00 86.00 81 ASP A N 1
ATOM 666 C CA . ASP A 1 81 ? 18.641 -4.269 3.715 1.00 86.00 81 ASP A CA 1
ATOM 667 C C . ASP A 1 81 ? 17.783 -3.024 3.451 1.00 86.00 81 ASP A C 1
ATOM 669 O O . ASP A 1 81 ? 17.300 -2.810 2.339 1.00 86.00 81 ASP A O 1
ATOM 673 N N . THR A 1 82 ? 17.574 -2.220 4.491 1.00 74.50 82 THR A N 1
ATOM 674 C CA . THR A 1 82 ? 16.729 -1.020 4.460 1.00 74.50 82 THR A CA 1
ATOM 675 C C . THR A 1 82 ? 17.519 0.268 4.226 1.00 74.50 82 THR A C 1
ATOM 677 O O . THR A 1 82 ? 16.999 1.351 4.487 1.00 74.50 82 THR A O 1
ATOM 680 N N . SER A 1 83 ? 18.781 0.183 3.788 1.00 79.62 83 SER A N 1
ATOM 681 C CA . SER A 1 83 ? 19.659 1.354 3.629 1.00 79.62 83 SER A CA 1
ATOM 682 C C . SER A 1 83 ? 19.144 2.399 2.630 1.00 79.62 83 SER A C 1
ATOM 684 O O . SER A 1 83 ? 19.460 3.578 2.781 1.00 79.62 83 SER A O 1
ATOM 686 N N . ASP A 1 84 ? 18.315 1.998 1.661 1.00 81.44 84 ASP A N 1
ATOM 687 C CA . ASP A 1 84 ? 17.587 2.901 0.766 1.00 81.44 84 ASP A CA 1
ATOM 688 C C . ASP A 1 84 ? 16.157 2.392 0.512 1.00 81.44 84 ASP A C 1
ATOM 690 O O . ASP A 1 84 ? 15.913 1.553 -0.355 1.00 81.44 84 ASP A O 1
ATOM 694 N N . SER A 1 85 ? 15.183 2.920 1.257 1.00 78.94 85 SER A N 1
ATOM 695 C CA . SER A 1 85 ? 13.765 2.567 1.093 1.00 78.94 85 SER A CA 1
ATOM 696 C C . SER A 1 85 ? 13.114 3.162 -0.168 1.00 78.94 85 SER A C 1
ATOM 698 O O . SER A 1 85 ? 11.992 2.795 -0.530 1.00 78.94 85 SER A O 1
ATOM 700 N N . ASN A 1 86 ? 13.816 4.045 -0.882 1.00 85.56 86 ASN A N 1
ATOM 701 C CA . ASN A 1 86 ? 13.390 4.543 -2.189 1.00 85.56 86 ASN A CA 1
ATOM 702 C C . ASN A 1 86 ? 13.970 3.715 -3.344 1.00 85.56 86 ASN A C 1
ATOM 704 O O . ASN A 1 86 ? 13.579 3.921 -4.494 1.00 85.56 86 ASN A O 1
ATOM 708 N N . ALA A 1 87 ? 14.864 2.761 -3.065 1.00 92.06 87 ALA A N 1
ATOM 709 C CA . ALA A 1 87 ? 15.366 1.845 -4.077 1.00 92.06 87 ALA A CA 1
ATOM 710 C C . ALA A 1 87 ? 14.254 0.924 -4.603 1.00 92.06 87 ALA A C 1
ATOM 712 O O . ALA A 1 87 ? 13.284 0.602 -3.908 1.00 92.06 87 ALA A O 1
ATOM 713 N N . TYR A 1 88 ? 14.416 0.466 -5.847 1.00 95.38 88 TYR A N 1
ATOM 714 C CA . TYR A 1 88 ? 13.521 -0.528 -6.433 1.00 95.38 88 TYR A CA 1
ATOM 715 C C . TYR A 1 88 ? 13.649 -1.871 -5.718 1.00 95.38 88 TYR A C 1
ATOM 717 O O . TYR A 1 88 ? 14.755 -2.375 -5.507 1.00 95.38 88 TYR A O 1
ATOM 725 N N . VAL A 1 89 ? 12.508 -2.474 -5.392 1.00 95.38 89 VAL A N 1
ATOM 726 C CA . VAL A 1 89 ? 12.475 -3.754 -4.690 1.00 95.38 89 VAL A CA 1
ATOM 727 C C . VAL A 1 89 ? 12.933 -4.883 -5.613 1.00 95.38 89 VAL A C 1
ATOM 729 O O . VAL A 1 89 ? 12.517 -4.989 -6.772 1.00 95.38 89 VAL A O 1
ATOM 732 N N . THR A 1 90 ? 13.773 -5.781 -5.103 1.00 95.88 90 THR A N 1
ATOM 733 C CA . THR A 1 90 ? 14.083 -7.019 -5.824 1.00 95.88 90 THR A CA 1
ATOM 734 C C . THR A 1 90 ? 12.980 -8.051 -5.603 1.00 95.88 90 THR A C 1
ATOM 736 O O . THR A 1 90 ? 12.291 -8.046 -4.587 1.00 95.88 90 THR A O 1
ATOM 739 N N . ARG A 1 91 ? 12.843 -9.029 -6.507 1.00 96.75 91 ARG A N 1
ATOM 740 C CA . ARG A 1 91 ? 11.905 -10.148 -6.294 1.00 96.75 91 ARG A CA 1
ATOM 741 C C . ARG A 1 91 ? 12.172 -10.897 -4.984 1.00 96.75 91 ARG A C 1
ATOM 743 O O . ARG A 1 91 ? 11.230 -11.382 -4.376 1.00 96.75 91 ARG A O 1
ATOM 750 N N . LYS A 1 92 ? 13.438 -11.007 -4.567 1.00 96.69 92 LYS A N 1
ATOM 751 C CA . LYS A 1 92 ? 13.836 -11.667 -3.315 1.00 96.69 92 LYS A CA 1
ATOM 752 C C . LYS A 1 92 ? 13.281 -10.897 -2.115 1.00 96.69 92 LYS A C 1
ATOM 754 O O . LYS A 1 92 ? 12.618 -11.492 -1.274 1.00 96.69 92 LYS A O 1
ATOM 759 N N . ASP A 1 93 ? 13.503 -9.586 -2.078 1.00 96.38 93 ASP A N 1
ATOM 760 C CA . ASP A 1 93 ? 13.073 -8.758 -0.950 1.00 96.38 93 ASP A CA 1
ATOM 761 C C . ASP A 1 93 ? 11.547 -8.585 -0.931 1.00 96.38 93 ASP A C 1
ATOM 763 O O . ASP A 1 93 ? 10.939 -8.703 0.126 1.00 96.38 93 ASP A O 1
ATOM 767 N N . ALA A 1 94 ? 10.895 -8.459 -2.093 1.00 97.25 94 ALA A N 1
ATOM 768 C CA . ALA A 1 94 ? 9.434 -8.434 -2.178 1.00 97.25 94 ALA A CA 1
ATOM 769 C C . ALA A 1 94 ? 8.795 -9.704 -1.590 1.00 97.25 94 ALA A C 1
ATOM 771 O O . ALA A 1 94 ? 7.810 -9.624 -0.861 1.00 97.25 94 ALA A O 1
ATOM 772 N N . MET A 1 95 ? 9.370 -10.881 -1.867 1.00 97.62 95 MET A N 1
ATOM 773 C CA . MET A 1 95 ? 8.888 -12.144 -1.293 1.00 97.62 95 MET A CA 1
ATOM 774 C C . MET A 1 95 ? 9.112 -12.209 0.217 1.00 97.62 95 MET A C 1
ATOM 776 O O . MET A 1 95 ? 8.252 -12.724 0.927 1.00 97.62 95 MET A O 1
ATOM 780 N N . GLN A 1 96 ? 10.222 -11.660 0.716 1.00 96.94 96 GLN A N 1
ATOM 781 C CA . GLN A 1 96 ? 10.470 -11.574 2.154 1.00 96.94 96 GLN A CA 1
ATOM 782 C C . GLN A 1 96 ? 9.459 -10.646 2.844 1.00 96.94 96 GLN A C 1
ATOM 784 O O . GLN A 1 96 ? 8.916 -11.024 3.878 1.00 96.94 96 GLN A O 1
ATOM 789 N N . MET A 1 97 ? 9.138 -9.489 2.252 1.00 97.44 97 MET A N 1
ATOM 790 C CA . MET A 1 97 ? 8.118 -8.570 2.782 1.00 97.44 97 MET A CA 1
ATOM 791 C C . MET A 1 97 ? 6.735 -9.222 2.833 1.00 97.44 97 MET A C 1
ATOM 793 O O . MET A 1 97 ? 6.041 -9.128 3.842 1.00 97.44 97 MET A O 1
ATOM 797 N N . ILE A 1 98 ? 6.346 -9.922 1.761 1.00 96.50 98 ILE A N 1
ATOM 798 C CA . ILE A 1 98 ? 5.080 -10.664 1.712 1.00 96.50 98 ILE A CA 1
ATOM 799 C C . ILE A 1 98 ? 5.066 -11.756 2.784 1.00 96.50 98 ILE A C 1
ATOM 801 O O . ILE A 1 98 ? 4.077 -11.879 3.498 1.00 96.50 98 ILE A O 1
ATOM 805 N N . TYR A 1 99 ? 6.156 -12.513 2.937 1.00 95.31 99 TYR A N 1
ATOM 806 C CA . TYR A 1 99 ? 6.261 -13.553 3.960 1.00 95.31 99 TYR A CA 1
ATOM 807 C C . TYR A 1 99 ? 6.117 -12.976 5.372 1.00 95.31 99 TYR A C 1
ATOM 809 O O . TYR A 1 99 ? 5.310 -13.476 6.147 1.00 95.31 99 TYR A O 1
ATOM 817 N N . ASN A 1 100 ? 6.825 -11.886 5.679 1.00 95.00 100 ASN A N 1
ATOM 818 C CA . ASN A 1 100 ? 6.726 -11.210 6.974 1.00 95.00 100 ASN A CA 1
ATOM 819 C C . ASN A 1 100 ? 5.299 -10.704 7.251 1.00 95.00 100 ASN A C 1
ATOM 821 O O . ASN A 1 100 ? 4.847 -10.724 8.390 1.00 95.00 100 ASN A O 1
ATOM 825 N N . SER A 1 101 ? 4.571 -10.280 6.212 1.00 94.81 101 SER A N 1
ATOM 826 C CA . SER A 1 101 ? 3.197 -9.786 6.357 1.00 94.81 101 SER A CA 1
ATOM 827 C C . SER A 1 101 ? 2.176 -10.866 6.725 1.00 94.81 101 SER A C 1
ATOM 829 O O . SER A 1 101 ? 1.089 -10.525 7.180 1.00 94.81 101 SER A O 1
ATOM 831 N N . LEU A 1 102 ? 2.505 -12.154 6.562 1.00 91.25 102 LEU A N 1
ATOM 832 C CA . LEU A 1 102 ? 1.584 -13.251 6.880 1.00 91.25 102 LEU A CA 1
ATOM 833 C C . LEU A 1 102 ? 1.290 -13.360 8.381 1.00 91.25 102 LEU A C 1
ATOM 835 O O . LEU A 1 102 ? 0.222 -13.837 8.757 1.00 91.25 102 LEU A O 1
ATOM 839 N N . ASP A 1 103 ? 2.214 -12.893 9.222 1.00 86.06 103 ASP A N 1
ATOM 840 C CA . ASP A 1 103 ? 2.040 -12.857 10.675 1.00 86.06 103 ASP A CA 1
ATOM 841 C C . ASP A 1 103 ? 1.322 -11.580 11.147 1.00 86.06 103 ASP A C 1
ATOM 843 O O . ASP A 1 103 ? 0.956 -11.461 12.321 1.00 86.06 103 ASP A O 1
ATOM 847 N N . ALA A 1 104 ? 1.112 -10.607 10.253 1.00 90.12 104 ALA A N 1
ATOM 848 C CA . ALA A 1 104 ? 0.433 -9.368 10.591 1.00 90.12 104 ALA A CA 1
ATOM 849 C C . ALA A 1 104 ? -1.084 -9.605 10.727 1.00 90.12 104 ALA A C 1
ATOM 851 O O . ALA A 1 104 ? -1.690 -10.271 9.883 1.00 90.12 104 ALA A O 1
ATOM 852 N N . PRO A 1 105 ? -1.733 -9.052 11.768 1.00 90.44 105 PRO A N 1
ATOM 853 C CA . PRO A 1 105 ? -3.180 -9.127 11.889 1.00 90.44 105 PRO A CA 1
ATOM 854 C C . PRO A 1 105 ? -3.855 -8.378 10.736 1.00 90.44 105 PRO A C 1
ATOM 856 O O . PRO A 1 105 ? -3.374 -7.341 10.288 1.00 90.44 105 PRO A O 1
ATOM 859 N N . LEU A 1 106 ? -4.995 -8.891 10.282 1.00 91.38 106 LEU A N 1
ATOM 860 C CA . LEU A 1 106 ? -5.847 -8.226 9.303 1.00 91.38 106 LEU A CA 1
ATOM 861 C C . LEU A 1 106 ? -6.830 -7.310 10.018 1.00 91.38 106 LEU A C 1
ATOM 863 O O . LEU A 1 106 ? -7.539 -7.748 10.926 1.00 91.38 106 LEU A O 1
ATOM 867 N N . LEU A 1 107 ? -6.928 -6.068 9.558 1.00 90.50 107 LEU A N 1
ATOM 868 C CA . LEU A 1 107 ? -7.940 -5.124 9.996 1.00 90.50 107 LEU A CA 1
ATOM 869 C C . LEU A 1 107 ? -9.117 -5.128 9.019 1.00 90.50 107 LEU A C 1
ATOM 871 O O . LEU A 1 107 ? -9.023 -4.640 7.895 1.00 90.50 107 LEU A O 1
ATOM 875 N N . VAL A 1 108 ? -10.247 -5.682 9.444 1.00 87.94 108 VAL A N 1
ATOM 876 C CA . VAL A 1 108 ? -11.414 -5.885 8.581 1.00 87.94 108 VAL A CA 1
ATOM 877 C C . VAL A 1 108 ? -12.509 -4.896 8.939 1.00 87.94 108 VAL A C 1
ATOM 879 O O . VAL A 1 108 ? -12.966 -4.865 10.079 1.00 87.94 108 VAL A O 1
ATOM 882 N N . TYR A 1 109 ? -12.955 -4.102 7.964 1.00 84.56 109 TYR A N 1
ATOM 883 C CA . TYR A 1 109 ? -14.151 -3.276 8.115 1.00 84.56 109 TYR A CA 1
ATOM 884 C C . TYR A 1 109 ? -15.385 -4.163 8.298 1.00 84.56 109 TYR A C 1
ATOM 886 O O . TYR A 1 109 ? -15.628 -5.078 7.512 1.00 84.56 109 TYR A O 1
ATOM 894 N N . MET A 1 110 ? -16.179 -3.859 9.319 1.00 85.12 110 MET A N 1
ATOM 895 C CA . MET A 1 110 ? -17.376 -4.622 9.657 1.00 85.12 110 MET A CA 1
ATOM 896 C C . MET A 1 110 ? -18.642 -3.870 9.281 1.00 85.12 110 MET A C 1
ATOM 898 O O . MET A 1 110 ? -19.484 -4.390 8.553 1.00 85.12 110 MET A O 1
ATOM 902 N N . GLN A 1 111 ? -18.797 -2.653 9.800 1.00 83.69 111 GLN A N 1
ATOM 903 C CA . GLN A 1 111 ? -19.993 -1.850 9.583 1.00 83.69 111 GLN A CA 1
ATOM 904 C C . GLN A 1 111 ? -19.764 -0.381 9.926 1.00 83.69 111 GLN A C 1
ATOM 906 O O . GLN A 1 111 ? -18.864 -0.024 10.689 1.00 83.69 111 GLN A O 1
ATOM 911 N N . THR A 1 112 ? -20.647 0.459 9.400 1.00 86.12 112 THR A N 1
ATOM 912 C CA . THR A 1 112 ? -20.776 1.864 9.769 1.00 86.12 112 THR A CA 1
ATOM 913 C C . THR A 1 112 ? -21.987 2.010 10.676 1.00 86.12 112 THR A C 1
ATOM 915 O O . THR A 1 112 ? -23.074 1.561 10.313 1.00 86.12 112 THR A O 1
ATOM 918 N N . ASN A 1 113 ? -21.827 2.661 11.827 1.00 86.88 113 ASN A N 1
ATOM 919 C CA . ASN A 1 113 ? -22.961 3.045 12.662 1.00 86.88 113 ASN A CA 1
ATOM 920 C C . ASN A 1 113 ? -23.200 4.546 12.560 1.00 86.88 113 ASN A C 1
ATOM 922 O O . ASN A 1 113 ? -22.273 5.342 12.720 1.00 86.88 113 ASN A O 1
ATOM 926 N N . TYR A 1 114 ? -24.463 4.903 12.366 1.00 88.12 114 TYR A N 1
ATOM 927 C CA . TYR A 1 114 ? -24.957 6.269 12.452 1.00 88.12 114 TYR A CA 1
ATOM 928 C C . TYR A 1 114 ? -25.514 6.477 13.858 1.00 88.12 114 TYR A C 1
ATOM 930 O O . TYR A 1 114 ? -26.419 5.752 14.276 1.00 88.12 114 TYR A O 1
ATOM 938 N N . LEU A 1 115 ? -24.931 7.412 14.601 1.00 86.31 115 LEU A N 1
ATOM 939 C CA . LEU A 1 115 ? -25.332 7.722 15.969 1.00 86.31 115 LEU A CA 1
ATOM 940 C C . LEU A 1 115 ? -26.454 8.772 15.977 1.00 86.31 115 LEU A C 1
ATOM 942 O O . LEU A 1 115 ? -26.637 9.516 15.013 1.00 86.31 115 LEU A O 1
ATOM 946 N N . GLU A 1 116 ? -27.220 8.831 17.069 1.00 89.88 116 GLU A N 1
ATOM 947 C CA . GLU A 1 116 ? -28.377 9.737 17.199 1.00 89.88 116 GLU A CA 1
ATOM 948 C C . GLU A 1 116 ? -27.993 11.223 17.122 1.00 89.88 116 GLU A C 1
ATOM 950 O O . GLU A 1 116 ? -28.799 12.051 16.703 1.00 89.88 116 GLU A O 1
ATOM 955 N N . ASP A 1 117 ? -26.752 11.559 17.478 1.00 88.94 117 ASP A N 1
ATOM 956 C CA . ASP A 1 117 ? -26.201 12.914 17.394 1.00 88.94 117 ASP A CA 1
ATOM 957 C C . ASP A 1 117 ? -25.689 13.291 15.991 1.00 88.94 117 ASP A C 1
ATOM 959 O O . ASP A 1 117 ? -25.133 14.372 15.800 1.00 88.94 117 ASP A O 1
ATOM 963 N N . GLY A 1 118 ? -25.882 12.413 15.001 1.00 86.06 118 GLY A N 1
ATOM 964 C CA . GLY A 1 118 ? -25.453 12.611 13.618 1.00 86.06 118 GLY A CA 1
ATOM 965 C C . GLY A 1 118 ? -23.997 12.233 13.344 1.00 86.06 118 GLY A C 1
ATOM 966 O O . GLY A 1 118 ? -23.571 12.293 12.190 1.00 86.06 118 GLY A O 1
ATOM 967 N N . SER A 1 119 ? -23.233 11.817 14.359 1.00 84.19 119 SER A N 1
ATOM 968 C CA . SER A 1 119 ? -21.869 11.323 14.159 1.00 84.19 119 SER A CA 1
ATOM 969 C C . SER A 1 119 ? -21.850 9.912 13.559 1.00 84.19 119 SER A C 1
ATOM 971 O O . SER A 1 119 ? -22.806 9.136 13.658 1.00 84.19 119 SER A O 1
ATOM 973 N N . ILE A 1 120 ? -20.738 9.580 12.901 1.00 81.06 120 ILE A N 1
ATOM 974 C CA . ILE A 1 120 ? -20.530 8.296 12.231 1.00 81.06 120 ILE A CA 1
ATOM 975 C C . ILE A 1 120 ? -19.377 7.569 12.920 1.00 81.06 120 ILE A C 1
ATOM 977 O O . ILE A 1 120 ? -18.316 8.154 13.148 1.00 81.06 120 ILE A O 1
ATOM 981 N N . THR A 1 121 ? -19.577 6.283 13.215 1.00 82.31 121 THR A N 1
ATOM 982 C CA . THR A 1 121 ? -18.500 5.385 13.652 1.00 82.31 121 THR A CA 1
ATOM 983 C C . THR A 1 121 ? -18.267 4.278 12.641 1.00 82.31 121 THR A C 1
ATOM 985 O O . THR A 1 121 ? -19.218 3.714 12.098 1.00 82.31 121 THR A O 1
ATOM 988 N N . TYR A 1 122 ? -17.004 3.927 12.430 1.00 82.38 122 TYR A N 1
ATOM 989 C CA . TYR A 1 122 ? -16.608 2.739 11.683 1.00 82.38 122 TYR A CA 1
ATOM 990 C C . TYR A 1 122 ? -16.178 1.657 12.668 1.00 82.38 122 TYR A C 1
ATOM 992 O O . TYR A 1 122 ? -15.437 1.920 13.618 1.00 82.38 122 TYR A O 1
ATOM 1000 N N . VAL A 1 123 ? -16.674 0.441 12.467 1.00 82.81 123 VAL A N 1
ATOM 1001 C CA . VAL A 1 123 ? -16.301 -0.725 13.267 1.00 82.81 123 VAL A CA 1
ATOM 1002 C C . VAL A 1 123 ? -15.337 -1.567 12.458 1.00 82.81 123 VAL A C 1
ATOM 1004 O O . VAL A 1 123 ? -15.656 -1.964 11.336 1.00 82.81 123 VAL A O 1
ATOM 1007 N N . TYR A 1 124 ? -14.194 -1.86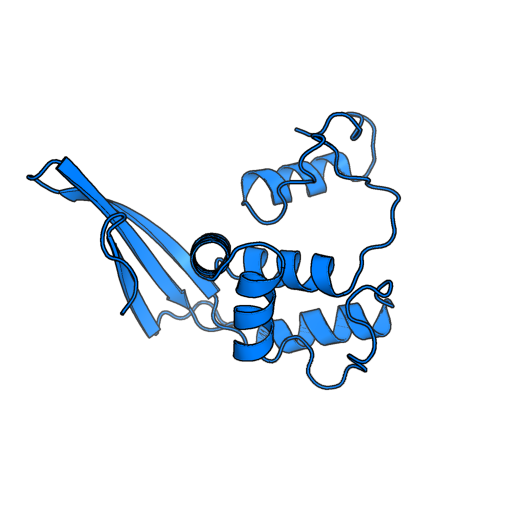3 13.058 1.00 84.56 124 TYR A N 1
ATOM 1008 C CA . TYR A 1 124 ? -13.182 -2.749 12.516 1.00 84.56 124 TYR A CA 1
ATOM 1009 C C . TYR A 1 124 ? -12.963 -3.939 13.450 1.00 84.56 124 TYR A C 1
ATOM 1011 O O . TYR A 1 124 ? -13.120 -3.834 14.666 1.00 84.56 124 TYR A O 1
ATOM 1019 N N . GLU A 1 125 ? -12.569 -5.074 12.892 1.00 86.31 125 GLU A N 1
ATOM 1020 C CA . GLU A 1 125 ? -12.150 -6.256 13.641 1.00 86.31 125 GLU A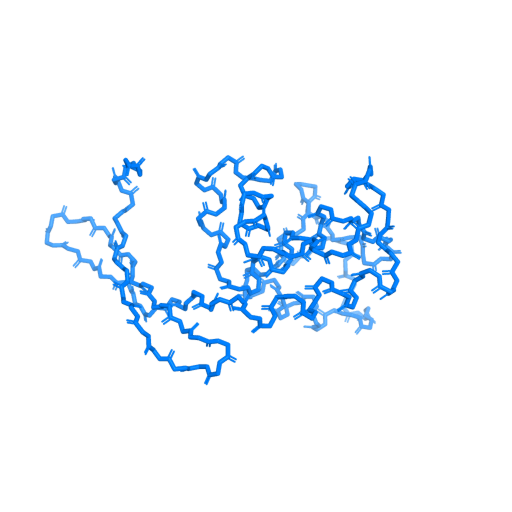 CA 1
ATOM 1021 C C . GLU A 1 125 ? -10.722 -6.627 13.285 1.00 86.31 125 GLU A C 1
ATOM 1023 O O . GLU A 1 125 ? -10.352 -6.640 12.111 1.00 86.31 125 GLU A O 1
ATOM 1028 N N . TRP A 1 126 ? -9.941 -6.975 14.303 1.00 83.81 126 TRP A N 1
ATOM 1029 C CA . TRP A 1 126 ? -8.645 -7.597 14.108 1.00 83.81 126 TRP A CA 1
ATOM 1030 C C . TRP A 1 126 ? -8.852 -9.102 13.990 1.00 83.81 126 TRP A C 1
ATOM 1032 O O . TRP A 1 126 ? -9.448 -9.749 14.864 1.00 83.81 126 TRP A O 1
ATOM 1042 N N . ARG A 1 127 ? -8.359 -9.654 12.887 1.00 81.25 127 ARG A N 1
ATOM 1043 C CA . ARG A 1 127 ? -8.295 -11.091 12.651 1.00 81.25 127 ARG A CA 1
ATOM 1044 C C . ARG A 1 127 ? -6.841 -11.511 12.629 1.00 81.25 127 ARG A C 1
ATOM 1046 O O . ARG A 1 127 ? -6.004 -10.794 12.088 1.00 81.25 127 ARG A O 1
ATOM 1053 N N . ASP A 1 128 ? -6.524 -12.649 13.226 1.00 72.00 128 ASP A N 1
ATOM 1054 C CA . ASP A 1 128 ? -5.201 -13.229 13.026 1.00 72.00 128 ASP A CA 1
ATOM 1055 C C . ASP A 1 128 ? -5.017 -13.633 11.550 1.00 72.00 128 ASP A C 1
ATOM 1057 O O . ASP A 1 128 ? -5.986 -13.700 10.784 1.00 72.00 128 ASP A O 1
ATOM 1061 N N . GLY A 1 129 ? -3.777 -13.900 11.133 1.00 60.88 129 GLY A N 1
ATOM 1062 C CA . GLY A 1 129 ? -3.461 -14.353 9.770 1.00 60.88 129 GLY A CA 1
ATOM 1063 C C . GLY A 1 129 ? -4.190 -15.642 9.339 1.00 60.88 129 GLY A C 1
ATOM 1064 O O . GLY A 1 129 ? -4.141 -16.020 8.171 1.00 60.88 129 GLY A O 1
ATOM 1065 N N . GLU A 1 130 ? -4.925 -16.300 10.248 1.00 61.47 130 GLU A N 1
ATOM 1066 C CA . GLU A 1 130 ? -5.793 -17.458 10.004 1.00 61.47 130 GLU A CA 1
ATOM 1067 C C . GLU A 1 130 ? -7.299 -17.101 10.003 1.00 61.47 130 GLU A C 1
ATOM 1069 O O . GLU A 1 130 ? -8.151 -17.987 10.064 1.00 61.47 130 GLU A O 1
ATOM 1074 N N . HIS A 1 131 ? -7.651 -15.815 9.876 1.00 55.59 131 HIS A N 1
ATOM 1075 C CA . HIS A 1 131 ? -9.022 -15.281 9.865 1.00 55.59 131 HIS A CA 1
ATOM 1076 C C . HIS A 1 131 ? -9.814 -15.474 11.172 1.00 55.59 131 HIS A C 1
ATOM 1078 O O . HIS A 1 131 ? -11.041 -15.327 11.170 1.00 55.59 131 HIS A O 1
ATOM 1084 N N . ARG A 1 132 ? -9.162 -15.773 12.300 1.00 57.84 132 ARG A N 1
ATOM 1085 C CA . ARG A 1 132 ? -9.836 -15.875 13.601 1.00 57.84 132 ARG A CA 1
ATOM 1086 C C . ARG A 1 132 ? -9.904 -14.505 14.263 1.00 57.84 132 ARG A C 1
ATOM 1088 O O . ARG A 1 132 ? -8.911 -13.788 14.342 1.00 57.84 132 ARG A O 1
ATOM 1095 N N . GLN A 1 133 ? -11.088 -14.145 14.747 1.00 56.53 133 GLN A N 1
ATOM 1096 C CA . GLN A 1 133 ? -11.323 -12.904 15.484 1.00 56.53 133 GLN A CA 1
ATOM 1097 C C . GLN A 1 133 ? -10.598 -12.930 16.834 1.00 56.53 133 GLN A C 1
ATOM 1099 O O . GLN A 1 133 ? -10.664 -13.938 17.539 1.00 56.53 133 GLN A O 1
ATOM 1104 N N . PHE A 1 134 ? -9.988 -11.811 17.228 1.00 71.44 134 PHE A N 1
ATOM 1105 C CA . PHE A 1 134 ? -9.491 -11.652 18.600 1.00 71.44 134 PHE A CA 1
ATOM 1106 C C . PHE A 1 134 ? -9.861 -10.325 19.271 1.00 71.44 134 PHE A C 1
ATOM 1108 O O . PHE A 1 134 ? -9.982 -10.305 20.493 1.00 71.44 134 PHE A O 1
ATOM 1115 N N . GLU A 1 135 ? -10.108 -9.244 18.522 1.00 69.12 135 GLU A N 1
ATOM 1116 C CA . GLU A 1 135 ? -10.499 -7.950 19.102 1.00 69.12 135 GLU A CA 1
ATOM 1117 C C . GLU A 1 135 ? -11.336 -7.103 18.125 1.00 69.12 135 GLU A C 1
ATOM 1119 O O . GLU A 1 135 ? -11.133 -7.155 16.911 1.00 69.12 135 GLU A O 1
ATOM 1124 N N . SER A 1 136 ? -12.291 -6.320 18.645 1.00 65.81 136 SER A N 1
ATOM 1125 C CA . SER A 1 136 ? -13.091 -5.360 17.866 1.00 65.81 136 SER A CA 1
ATOM 1126 C C . SER A 1 136 ? -12.756 -3.924 18.264 1.00 65.81 136 SER A C 1
ATOM 1128 O O . SER A 1 136 ? -12.813 -3.594 19.449 1.00 65.81 136 SER A O 1
ATOM 1130 N N . LEU A 1 137 ? -12.504 -3.059 17.284 1.00 65.44 137 LEU A N 1
ATOM 1131 C CA . LEU A 1 137 ? -12.195 -1.644 17.464 1.00 65.44 137 LEU A CA 1
ATOM 1132 C C . LEU A 1 137 ? -13.317 -0.779 16.873 1.00 65.44 137 LEU A C 1
ATOM 1134 O O . LEU A 1 137 ? -13.773 -1.003 15.752 1.00 65.44 137 LEU A O 1
ATOM 1138 N N . ARG A 1 138 ? -13.772 0.228 17.622 1.00 69.94 138 ARG A N 1
ATOM 1139 C CA . ARG A 1 138 ? -14.728 1.236 17.141 1.00 69.94 138 ARG A CA 1
ATOM 1140 C C . ARG A 1 138 ? -14.003 2.558 16.992 1.00 69.94 138 ARG A C 1
ATOM 1142 O O . ARG A 1 138 ? -13.310 2.963 17.917 1.00 69.94 138 ARG A O 1
ATOM 1149 N N . MET A 1 139 ? -14.188 3.220 15.858 1.00 68.31 139 MET A N 1
ATOM 1150 C CA . MET A 1 139 ? -13.544 4.495 15.575 1.00 68.31 139 MET A CA 1
ATOM 1151 C C . MET A 1 139 ? -14.583 5.565 15.267 1.00 68.31 139 MET A C 1
ATOM 1153 O O . MET A 1 139 ? -15.453 5.356 14.418 1.00 68.31 139 MET A O 1
ATOM 1157 N N . ARG A 1 140 ? -14.478 6.705 15.950 1.00 61.91 140 ARG A N 1
ATOM 1158 C CA . ARG A 1 140 ? -15.240 7.924 15.672 1.00 61.91 140 ARG A CA 1
ATOM 1159 C C . ARG A 1 140 ? -14.408 8.828 14.760 1.00 61.91 140 ARG A C 1
ATOM 1161 O O . ARG A 1 140 ? -13.199 8.911 14.930 1.00 61.91 140 ARG A O 1
ATOM 1168 N N . LEU A 1 141 ? -15.032 9.464 13.770 1.00 54.62 141 LEU A N 1
ATOM 1169 C CA . LEU A 1 141 ? -14.336 10.342 12.811 1.00 54.62 141 LEU A CA 1
ATOM 1170 C C . LEU A 1 141 ? -13.768 11.629 13.441 1.00 54.62 141 LEU A C 1
ATOM 1172 O O . LEU A 1 141 ? -12.928 12.280 12.832 1.00 54.62 141 LEU A O 1
ATOM 1176 N N . ASP A 1 142 ? -14.259 12.003 14.618 1.00 52.50 142 ASP A N 1
ATOM 1177 C CA . ASP A 1 142 ? -14.003 13.251 15.340 1.00 52.50 142 ASP A CA 1
ATOM 1178 C C . ASP A 1 142 ? -13.086 13.093 16.563 1.00 52.50 142 ASP A C 1
ATOM 1180 O O . ASP A 1 142 ? -12.688 14.096 17.152 1.00 52.50 142 ASP A O 1
ATOM 1184 N N . GLU A 1 143 ? -12.722 11.867 16.942 1.00 49.62 143 GLU A N 1
ATOM 1185 C CA . GLU A 1 143 ? -11.785 11.631 18.041 1.00 49.62 143 GLU A CA 1
ATOM 1186 C C . GLU A 1 143 ? -10.362 11.514 17.479 1.00 49.62 143 GLU A C 1
ATOM 1188 O O . GLU A 1 143 ? -9.979 10.502 16.891 1.00 49.62 143 GLU A O 1
ATOM 1193 N N . GLU A 1 144 ? -9.582 12.591 17.636 1.00 38.47 144 GLU A N 1
ATOM 1194 C CA . GLU A 1 144 ? -8.128 12.544 17.478 1.00 38.47 144 GLU A CA 1
ATOM 1195 C C . GLU A 1 144 ? -7.563 11.452 18.395 1.00 38.47 144 GLU A C 1
ATOM 1197 O O . GLU A 1 144 ? -7.889 11.379 19.581 1.00 38.47 144 GLU A O 1
ATOM 1202 N N . PHE A 1 145 ? -6.724 10.587 17.828 1.00 44.66 145 PHE A N 1
ATOM 1203 C CA . PHE A 1 145 ? -6.067 9.513 18.561 1.00 44.66 145 PHE A CA 1
ATOM 1204 C C . PHE A 1 145 ? -5.164 10.099 19.658 1.00 44.66 145 PHE A C 1
ATOM 1206 O O . PHE A 1 145 ? -4.154 10.732 19.348 1.00 44.66 145 PHE A O 1
ATOM 1213 N N . SER A 1 146 ? -5.522 9.868 20.925 1.00 33.00 146 SER A N 1
ATOM 1214 C CA . SER A 1 146 ? -4.640 10.036 22.091 1.00 33.00 146 SER A CA 1
ATOM 1215 C C . SER A 1 146 ? -3.834 8.777 22.371 1.00 33.00 146 SER A C 1
ATOM 1217 O O . SER A 1 146 ? -4.472 7.697 22.348 1.00 33.00 146 SER A O 1
#

Sequence (146 aa):
MFSDVLPTHWAVKYIQTAWENYIIQGYDDNTFRPENSITYNELQKIIVSALGYTQYAEMQGGYPDGYLTYSEKYNIMNNIDTSDSNAYVTRKDAMQMIYNSLDAPLLVYMQTNYLEDGSITYVYEWRDGEHRQFESLRMRLDEEFS

pLDDT: mean 88.15, std 13.07, range [33.0, 98.0]

Radius of gyration: 16.64 Å; chains: 1; bounding box: 48×31×45 Å